Protein AF-A0A316D7C8-F1 (afdb_monomer_lite)

Secondary structure (DSSP, 8-state):
--HHHHHHHHHHHHHHHHHHHHHHHHHHHHHHHHHTTT-HHHHHHHHHHHHHHHHHHHHHHHHHHHHHHHHHHHHHT-

Organism: NCBI:txid378543

Radius of gyration: 17.59 Å; chains: 1; bounding box: 38×19×50 Å

Sequence (78 aa):
MNPRLALILALFAELGLLGWLYSRYHQLEQDILMVQGQNQLRYAELHADWLKLAGGIILVVMVAVGTGYALWKNWRKG

Foldseek 3Di:
DPVLVVLVVVLVVLVVVLVVLVVVLVVLVVVLVVCPPPDPVVNVVSVVVSVVSVVVNVVSVVVSVVSVVVSVVVVVVD

Structure (mmCIF, N/CA/C/O backbone):
data_AF-A0A316D7C8-F1
#
_entry.id   AF-A0A316D7C8-F1
#
loop_
_atom_site.group_PDB
_atom_site.id
_atom_site.type_symbol
_atom_site.label_atom_id
_atom_site.label_alt_id
_atom_site.label_comp_id
_atom_site.label_asym_id
_atom_site.label_entity_id
_atom_site.label_seq_id
_atom_site.pdbx_PDB_ins_code
_atom_site.Cartn_x
_atom_site.Cartn_y
_atom_site.Cartn_z
_atom_site.occupancy
_atom_site.B_iso_or_equiv
_atom_site.auth_seq_id
_atom_site.auth_comp_id
_atom_site.auth_asym_id
_atom_site.auth_atom_id
_atom_site.pdbx_PDB_model_num
ATOM 1 N N . MET A 1 1 ? 10.818 11.208 -23.535 1.00 60.09 1 MET A N 1
ATOM 2 C CA . MET A 1 1 ? 11.167 10.561 -22.247 1.00 60.09 1 MET A CA 1
ATOM 3 C C . MET A 1 1 ? 11.527 9.107 -22.531 1.00 60.09 1 MET A C 1
ATOM 5 O O . MET A 1 1 ? 10.817 8.495 -23.318 1.00 60.09 1 MET A O 1
ATOM 9 N N . ASN A 1 2 ? 12.625 8.563 -21.990 1.00 82.06 2 ASN A N 1
ATOM 10 C CA . ASN A 1 2 ? 12.977 7.156 -22.236 1.00 82.06 2 ASN A CA 1
ATOM 11 C C . ASN A 1 2 ? 11.889 6.258 -21.609 1.00 82.06 2 ASN A C 1
ATOM 13 O O . ASN A 1 2 ? 11.660 6.382 -20.402 1.00 82.06 2 ASN A O 1
ATOM 17 N N . PRO A 1 3 ? 11.217 5.373 -22.371 1.00 82.31 3 PRO A N 1
ATOM 18 C CA . PRO A 1 3 ? 10.122 4.547 -21.854 1.00 82.31 3 PRO A CA 1
ATOM 19 C C . PRO A 1 3 ? 10.542 3.674 -20.662 1.00 82.31 3 PRO A C 1
ATOM 21 O O . PRO A 1 3 ? 9.724 3.385 -19.795 1.00 82.31 3 PRO A O 1
ATOM 24 N N . ARG A 1 4 ? 11.829 3.313 -20.557 1.00 84.19 4 ARG A N 1
ATOM 25 C CA . ARG A 1 4 ? 12.371 2.593 -19.394 1.00 84.19 4 ARG A CA 1
ATOM 26 C C . ARG A 1 4 ? 12.380 3.451 -18.128 1.00 84.19 4 ARG A C 1
ATOM 28 O O . ARG A 1 4 ? 11.971 2.974 -17.080 1.00 84.19 4 ARG A O 1
ATOM 35 N N . LEU A 1 5 ? 12.795 4.717 -18.230 1.00 89.50 5 LEU A N 1
ATOM 36 C CA . LEU A 1 5 ? 12.787 5.645 -17.092 1.00 89.50 5 LEU A CA 1
ATOM 37 C C . LEU A 1 5 ? 11.359 5.923 -16.610 1.00 89.50 5 LEU A C 1
ATOM 39 O O . LEU A 1 5 ? 11.132 5.979 -15.408 1.00 89.50 5 LEU A O 1
ATOM 43 N N . ALA A 1 6 ? 10.398 6.032 -17.533 1.00 90.19 6 ALA A N 1
ATOM 44 C CA . ALA A 1 6 ? 8.988 6.195 -17.182 1.00 90.19 6 ALA A CA 1
ATOM 45 C C . ALA A 1 6 ? 8.452 4.998 -16.374 1.00 90.19 6 ALA A C 1
ATOM 47 O O . ALA A 1 6 ? 7.809 5.198 -15.350 1.00 90.19 6 ALA A O 1
ATOM 48 N N . LEU A 1 7 ? 8.767 3.766 -16.794 1.00 91.00 7 LEU A N 1
ATOM 49 C CA . LEU A 1 7 ? 8.362 2.546 -16.084 1.00 91.00 7 LEU A CA 1
ATOM 50 C C . LEU A 1 7 ? 9.045 2.396 -14.719 1.00 91.00 7 LEU A C 1
ATOM 52 O O . LEU A 1 7 ? 8.407 1.958 -13.771 1.00 91.00 7 LEU A O 1
ATOM 56 N N . ILE A 1 8 ? 10.320 2.780 -14.600 1.00 93.31 8 ILE A N 1
ATOM 57 C CA . ILE A 1 8 ? 11.026 2.780 -13.309 1.00 93.31 8 ILE A CA 1
ATOM 58 C C . ILE A 1 8 ? 10.358 3.766 -12.346 1.00 93.31 8 ILE A C 1
ATOM 60 O O . ILE A 1 8 ? 10.065 3.402 -11.212 1.00 93.31 8 ILE A O 1
ATOM 64 N N . LEU A 1 9 ? 10.087 4.995 -12.795 1.00 94.69 9 LEU A N 1
ATOM 65 C CA . LEU A 1 9 ? 9.415 6.005 -11.973 1.00 94.69 9 LEU A CA 1
ATOM 66 C C . LEU A 1 9 ? 8.000 5.570 -11.572 1.00 94.69 9 LEU A C 1
ATOM 68 O O . LEU A 1 9 ? 7.620 5.763 -10.421 1.00 94.69 9 LEU A O 1
ATOM 72 N N . ALA A 1 10 ? 7.252 4.949 -12.490 1.00 93.69 10 ALA A N 1
ATOM 73 C CA . ALA A 1 10 ? 5.941 4.378 -12.192 1.00 93.69 10 ALA A CA 1
ATOM 74 C C . ALA A 1 10 ? 6.036 3.302 -11.100 1.00 93.69 10 ALA A C 1
ATOM 76 O O . ALA A 1 10 ? 5.330 3.395 -10.100 1.00 93.69 10 ALA A O 1
ATOM 77 N N . LEU A 1 11 ? 6.980 2.363 -11.224 1.00 94.38 11 LEU A N 1
ATOM 78 C CA . LEU A 1 11 ? 7.187 1.311 -10.227 1.00 94.38 11 LEU A CA 1
ATOM 79 C C . LEU A 1 11 ? 7.584 1.881 -8.858 1.00 94.38 11 LEU A C 1
ATOM 81 O O . LEU A 1 11 ? 7.087 1.430 -7.830 1.00 94.38 11 LEU A O 1
ATOM 85 N N . PHE A 1 12 ? 8.442 2.905 -8.821 1.00 96.56 12 PHE A N 1
ATOM 86 C CA . PHE A 1 12 ? 8.780 3.598 -7.574 1.00 96.56 12 PHE A CA 1
ATOM 87 C C . PHE A 1 12 ? 7.562 4.272 -6.933 1.00 96.56 12 PHE A C 1
ATOM 89 O O . PHE A 1 12 ? 7.389 4.181 -5.718 1.00 96.56 12 PHE A O 1
ATOM 96 N N . ALA A 1 13 ? 6.710 4.925 -7.727 1.00 95.06 13 ALA A N 1
ATOM 97 C CA . ALA A 1 13 ? 5.485 5.543 -7.229 1.00 95.06 13 ALA A CA 1
ATOM 98 C C . ALA A 1 13 ? 4.493 4.496 -6.695 1.00 95.06 13 ALA A C 1
ATOM 100 O O . ALA A 1 13 ? 3.926 4.687 -5.621 1.00 95.06 13 ALA A O 1
ATOM 101 N N . GLU A 1 14 ? 4.327 3.372 -7.397 1.00 94.19 14 GLU A N 1
ATOM 102 C CA . GLU A 1 14 ? 3.482 2.247 -6.977 1.00 94.19 14 GLU A CA 1
ATOM 103 C C . GLU A 1 14 ? 3.974 1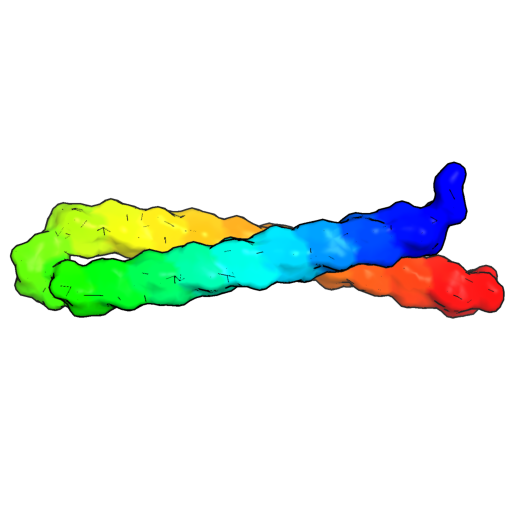.634 -5.658 1.00 94.19 14 GLU A C 1
ATOM 105 O O . GLU A 1 14 ? 3.176 1.418 -4.748 1.00 94.19 14 GLU A O 1
ATOM 110 N N . LEU A 1 15 ? 5.287 1.422 -5.507 1.00 95.06 15 LEU A N 1
ATOM 111 C CA . LEU A 1 15 ? 5.887 0.922 -4.264 1.00 95.06 15 LEU A CA 1
ATOM 112 C C . LEU A 1 15 ? 5.768 1.927 -3.110 1.00 95.06 15 LEU A C 1
ATOM 114 O O . LEU A 1 15 ? 5.495 1.532 -1.977 1.00 95.06 15 LEU A O 1
ATOM 118 N N . GLY A 1 16 ? 5.937 3.223 -3.384 1.00 97.12 16 GLY A N 1
ATOM 119 C CA . GLY A 1 16 ? 5.728 4.279 -2.392 1.00 97.12 16 GLY A CA 1
ATOM 120 C C . GLY A 1 16 ? 4.278 4.335 -1.907 1.00 97.12 16 GLY A C 1
ATOM 121 O O . GLY A 1 16 ? 4.026 4.374 -0.701 1.00 97.12 16 GLY A O 1
ATOM 122 N N . LEU A 1 17 ? 3.320 4.264 -2.836 1.00 96.31 17 LEU A N 1
ATOM 123 C CA . LEU A 1 17 ? 1.893 4.191 -2.524 1.00 96.31 17 LEU A CA 1
ATOM 124 C C . LEU A 1 17 ? 1.559 2.927 -1.725 1.00 96.31 17 LEU A C 1
ATOM 126 O O . LEU A 1 17 ? 0.810 3.002 -0.752 1.00 96.31 17 LEU A O 1
ATOM 130 N N . LEU A 1 18 ? 2.142 1.785 -2.096 1.00 96.50 18 LEU A N 1
ATOM 131 C CA . LEU A 1 18 ? 1.976 0.526 -1.375 1.00 96.50 18 LEU A CA 1
ATOM 132 C C . LEU A 1 18 ? 2.486 0.634 0.067 1.00 96.50 18 LEU A C 1
ATOM 134 O O . LEU A 1 18 ? 1.785 0.228 0.990 1.00 96.50 18 LEU A O 1
ATOM 138 N N . GLY A 1 19 ? 3.664 1.229 0.274 1.00 96.25 19 GLY A N 1
ATOM 139 C CA . GLY A 1 19 ? 4.214 1.471 1.609 1.00 96.25 19 GLY A CA 1
ATOM 140 C C . GLY A 1 19 ? 3.321 2.377 2.462 1.00 96.25 19 GLY A C 1
ATOM 141 O O . GLY A 1 19 ? 3.075 2.082 3.633 1.00 96.25 19 GLY A O 1
ATOM 142 N N . TRP A 1 20 ? 2.774 3.443 1.872 1.00 97.06 20 TRP A N 1
ATOM 143 C CA . TRP A 1 20 ? 1.826 4.324 2.557 1.00 97.06 20 TRP A CA 1
ATOM 144 C C . TRP A 1 20 ? 0.522 3.602 2.927 1.00 97.06 20 TRP A C 1
ATOM 146 O O . TRP A 1 20 ? 0.088 3.674 4.079 1.00 97.06 2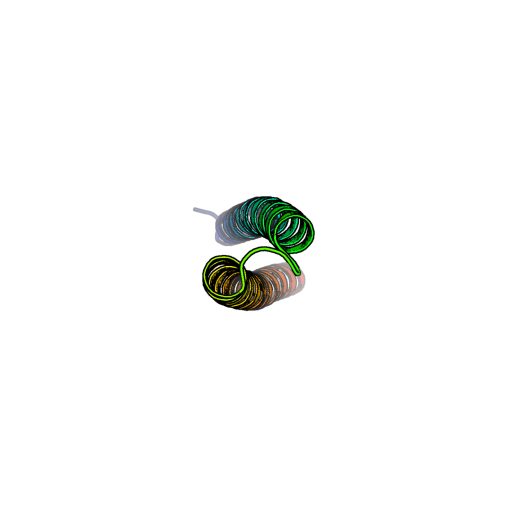0 TRP A O 1
ATOM 156 N N . LEU A 1 21 ? -0.074 2.860 1.987 1.00 96.19 21 LEU A N 1
ATOM 157 C CA . LEU A 1 21 ? -1.284 2.069 2.234 1.00 96.19 21 LEU A CA 1
ATOM 158 C C . LEU A 1 21 ? -1.059 1.033 3.335 1.00 96.19 21 LEU A C 1
ATOM 160 O O . LEU A 1 21 ? -1.900 0.896 4.220 1.00 96.19 21 LEU A O 1
ATOM 164 N N . TYR A 1 22 ? 0.085 0.349 3.315 1.00 95.56 22 TYR A N 1
ATOM 165 C CA . TYR A 1 22 ? 0.447 -0.642 4.323 1.00 95.56 22 TYR A CA 1
ATOM 166 C C . TYR A 1 22 ? 0.585 -0.019 5.719 1.00 95.56 22 TYR A C 1
ATOM 168 O O . TYR A 1 22 ? 0.073 -0.560 6.699 1.00 95.56 22 TYR A O 1
ATOM 176 N N . SER A 1 23 ? 1.203 1.163 5.817 1.00 96.50 23 SER A N 1
ATOM 177 C CA . SER A 1 23 ? 1.290 1.903 7.080 1.00 96.50 23 SER A CA 1
ATOM 178 C C . SER A 1 23 ? -0.096 2.264 7.629 1.00 96.50 23 SER A C 1
ATOM 180 O O . SER A 1 23 ? -0.364 2.050 8.812 1.00 96.50 23 SER A O 1
ATOM 182 N N . ARG A 1 24 ? -1.004 2.753 6.774 1.00 95.94 24 ARG A N 1
ATOM 183 C CA . ARG A 1 24 ? -2.386 3.084 7.167 1.00 95.94 24 ARG A CA 1
ATOM 184 C C . ARG A 1 24 ? -3.194 1.849 7.549 1.00 95.94 24 ARG A C 1
ATOM 186 O O . ARG A 1 24 ? -3.950 1.904 8.512 1.00 95.94 24 ARG A O 1
ATOM 193 N N . TYR A 1 25 ? -3.012 0.749 6.827 1.00 95.75 25 TYR A N 1
ATOM 194 C CA . TYR A 1 25 ? -3.650 -0.531 7.115 1.00 95.75 25 TYR A CA 1
ATOM 195 C C . TYR A 1 25 ? -3.289 -1.041 8.516 1.00 95.75 25 TYR A C 1
ATOM 197 O O . TYR A 1 25 ? -4.187 -1.361 9.291 1.00 95.75 25 TYR A O 1
ATOM 205 N N . HIS A 1 26 ? -2.002 -1.029 8.881 1.00 94.81 26 HIS A N 1
ATOM 206 C CA . HIS A 1 26 ? -1.570 -1.453 10.216 1.00 94.81 26 HIS A CA 1
ATOM 207 C C . HIS A 1 26 ? -2.040 -0.521 11.334 1.00 94.81 26 HIS A C 1
ATOM 209 O O . HIS A 1 26 ? -2.386 -0.995 12.412 1.00 94.81 26 HIS A O 1
ATOM 215 N N . GLN A 1 27 ? -2.082 0.793 11.097 1.00 95.25 27 GLN A N 1
ATOM 216 C CA . GLN A 1 27 ? -2.667 1.724 12.070 1.00 95.25 27 GLN A CA 1
ATOM 217 C C . GLN A 1 27 ? -4.133 1.375 12.343 1.00 95.25 27 GLN A C 1
ATOM 219 O O . GLN A 1 27 ? -4.546 1.276 13.494 1.00 95.25 27 GLN A O 1
ATOM 224 N N . LEU A 1 28 ? -4.904 1.114 11.286 1.00 94.62 28 LEU A N 1
ATOM 225 C CA . LEU A 1 28 ? -6.319 0.783 11.417 1.00 94.62 28 LEU A CA 1
ATOM 226 C C . LEU A 1 28 ? -6.544 -0.564 12.120 1.00 94.62 28 LEU A C 1
ATOM 228 O O . LEU A 1 28 ? -7.489 -0.716 12.886 1.00 94.62 28 LEU A O 1
ATOM 232 N N . GLU A 1 29 ? -5.664 -1.538 11.885 1.00 94.12 29 GLU A N 1
ATOM 233 C CA . GLU A 1 29 ? -5.670 -2.823 12.588 1.00 94.12 29 GLU A CA 1
ATOM 234 C C . GLU A 1 29 ? -5.467 -2.641 14.103 1.00 94.12 29 GLU A C 1
ATOM 236 O O . GLU A 1 29 ? -6.184 -3.250 14.898 1.00 94.12 29 GLU A O 1
ATOM 241 N N . GLN A 1 30 ? -4.563 -1.746 14.515 1.00 94.12 30 GLN A N 1
ATOM 242 C CA . GLN A 1 30 ? -4.378 -1.399 15.929 1.00 94.12 30 GLN A CA 1
ATOM 243 C C . GLN A 1 30 ? -5.614 -0.709 16.520 1.00 94.12 30 GLN A C 1
ATOM 245 O O . GLN A 1 30 ? -6.040 -1.058 17.623 1.00 94.12 30 GLN A O 1
ATOM 250 N N . ASP A 1 31 ? -6.226 0.218 15.782 1.00 92.75 31 ASP A N 1
ATOM 251 C CA . ASP A 1 31 ? -7.449 0.899 16.219 1.00 92.75 31 ASP A CA 1
ATOM 252 C C . ASP A 1 31 ? -8.614 -0.086 16.414 1.00 92.75 31 ASP A C 1
ATOM 254 O O . ASP A 1 31 ? -9.360 0.010 17.391 1.00 92.75 31 ASP A O 1
ATOM 258 N N . ILE A 1 32 ? -8.752 -1.072 15.520 1.00 91.88 32 ILE A N 1
ATOM 259 C CA . ILE A 1 32 ? -9.750 -2.145 15.640 1.00 91.88 32 ILE A CA 1
ATOM 260 C C . ILE A 1 32 ? -9.529 -2.939 16.928 1.00 91.88 32 ILE A C 1
ATOM 262 O O . ILE A 1 32 ? -10.489 -3.164 17.670 1.00 91.88 32 ILE A O 1
ATOM 266 N N . LEU A 1 33 ? -8.285 -3.339 17.210 1.00 92.50 33 LEU A N 1
ATOM 267 C CA . LEU A 1 33 ? -7.939 -4.109 18.408 1.00 92.50 33 LEU A CA 1
ATOM 268 C C . LEU A 1 33 ? -8.278 -3.351 19.698 1.00 92.50 33 LEU A C 1
ATOM 270 O O . LEU A 1 33 ? -8.745 -3.964 20.655 1.00 92.50 33 LEU A O 1
ATOM 274 N N . MET A 1 34 ? -8.104 -2.025 19.724 1.00 90.62 34 MET A N 1
ATOM 275 C CA . MET A 1 34 ? -8.435 -1.204 20.897 1.00 90.62 34 MET A CA 1
ATOM 276 C C . MET A 1 34 ? -9.941 -1.098 21.169 1.00 90.62 34 MET A C 1
ATOM 278 O O . MET A 1 34 ? -10.346 -0.888 22.311 1.00 90.62 34 MET A O 1
ATOM 282 N N . VAL A 1 35 ? -10.778 -1.235 20.139 1.00 90.62 35 VAL A N 1
ATOM 283 C CA . VAL A 1 35 ? -12.239 -1.071 20.245 1.00 90.62 35 VAL A CA 1
ATOM 284 C C . VAL A 1 35 ? -12.976 -2.418 20.289 1.00 90.62 35 VAL A C 1
ATOM 286 O O . VAL A 1 35 ? -14.167 -2.486 20.624 1.00 90.62 35 VAL A O 1
ATOM 289 N N . GLN A 1 36 ? -12.274 -3.513 19.991 1.00 85.50 36 GLN A N 1
ATOM 290 C CA . GLN A 1 36 ? -12.824 -4.861 19.970 1.00 85.50 36 GLN A CA 1
ATOM 291 C C . GLN A 1 36 ? -13.414 -5.240 21.340 1.00 85.50 36 GLN A C 1
ATOM 293 O O . GLN A 1 36 ? -12.730 -5.278 22.357 1.00 85.50 36 GLN A O 1
ATOM 298 N N . GLY A 1 37 ? -14.719 -5.522 21.361 1.00 81.06 37 GLY A N 1
ATOM 299 C CA . GLY A 1 37 ? -15.448 -5.927 22.569 1.00 81.06 37 GLY A CA 1
ATOM 300 C C . GLY A 1 37 ? -16.051 -4.788 23.399 1.00 81.06 37 GLY A C 1
ATOM 301 O O . GLY A 1 37 ? -16.868 -5.071 24.269 1.00 81.06 37 GLY A O 1
ATOM 302 N N . GLN A 1 38 ? -15.730 -3.520 23.115 1.00 84.50 38 GLN A N 1
ATOM 303 C CA . GLN A 1 38 ? -16.303 -2.368 23.832 1.00 84.50 38 GLN A CA 1
ATOM 304 C C . GLN A 1 38 ? -17.395 -1.645 23.035 1.00 84.50 38 GLN A C 1
ATOM 306 O O . GLN A 1 38 ? -18.407 -1.241 23.603 1.00 84.50 38 GLN A O 1
ATOM 311 N N . ASN A 1 39 ? -17.215 -1.482 21.720 1.00 87.06 39 ASN A N 1
ATOM 312 C CA . ASN A 1 39 ? -18.153 -0.732 20.882 1.00 87.06 39 ASN A CA 1
ATOM 313 C C . ASN A 1 39 ? -18.341 -1.410 19.517 1.00 87.06 39 ASN A C 1
ATOM 315 O O . ASN A 1 39 ? -17.533 -1.243 18.605 1.00 87.06 39 ASN A O 1
ATOM 319 N N . GLN A 1 40 ? -19.428 -2.176 19.377 1.00 88.00 40 GLN A N 1
ATOM 320 C CA . GLN A 1 40 ? -19.693 -2.978 18.176 1.00 88.00 40 GLN A CA 1
ATOM 321 C C . GLN A 1 40 ? -19.941 -2.137 16.917 1.00 88.00 40 GLN A C 1
ATOM 323 O O . GLN A 1 40 ? -19.496 -2.523 15.838 1.00 88.00 40 GLN A O 1
ATOM 328 N N . LEU A 1 41 ? -20.603 -0.982 17.046 1.00 89.94 41 LEU A N 1
ATOM 329 C CA . LEU A 1 41 ? -20.839 -0.072 15.918 1.00 89.94 41 LEU A CA 1
ATOM 330 C C . LEU A 1 41 ? -19.517 0.490 15.395 1.00 89.94 41 LEU A C 1
ATOM 332 O O . LEU A 1 41 ? -19.223 0.383 14.206 1.00 89.94 41 LEU A O 1
ATOM 336 N N . ARG A 1 42 ? -18.677 1.007 16.299 1.00 90.12 42 ARG A N 1
ATOM 337 C CA . ARG A 1 42 ? -17.367 1.551 15.926 1.00 90.12 42 ARG A CA 1
ATOM 338 C C . ARG A 1 42 ? -16.430 0.479 15.367 1.00 90.12 42 ARG A C 1
ATOM 340 O O . ARG A 1 42 ? -15.692 0.749 14.424 1.00 90.12 42 ARG A O 1
ATOM 347 N N . TYR A 1 43 ? -16.476 -0.732 15.919 1.00 92.12 43 TYR A N 1
ATOM 348 C CA . TYR A 1 43 ? -15.738 -1.877 15.389 1.00 92.12 43 TYR A CA 1
ATOM 349 C C . TYR A 1 43 ? -16.138 -2.187 13.940 1.00 92.12 43 TYR A C 1
ATOM 351 O O . TYR A 1 43 ? -15.263 -2.336 13.092 1.00 92.12 43 TYR A O 1
ATOM 359 N N . ALA A 1 44 ? -17.440 -2.234 13.633 1.00 91.25 44 ALA A N 1
ATOM 360 C CA . ALA A 1 44 ? -17.925 -2.530 12.286 1.00 91.25 44 ALA A CA 1
ATOM 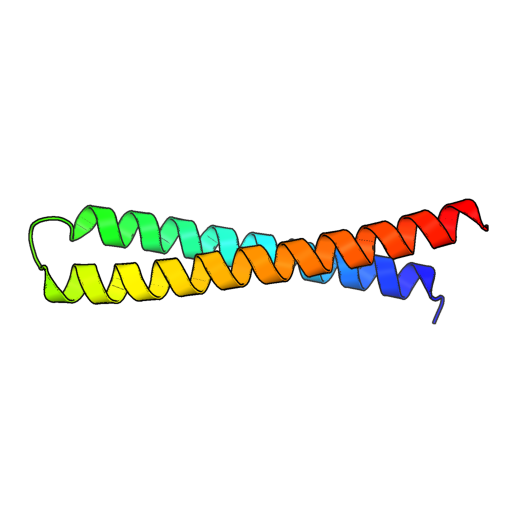361 C C . ALA A 1 44 ? -17.494 -1.472 11.252 1.00 91.25 44 ALA A C 1
ATOM 363 O O . ALA A 1 44 ? -17.084 -1.833 10.149 1.00 91.25 44 ALA A O 1
ATOM 364 N N . GLU A 1 45 ? -17.534 -0.184 11.613 1.00 94.38 45 GLU A N 1
ATOM 365 C CA . GLU A 1 45 ? -17.040 0.911 10.762 1.00 94.38 45 GLU A CA 1
ATOM 366 C C . GLU A 1 45 ? -15.553 0.749 10.432 1.00 94.38 45 GLU A C 1
ATOM 368 O O . GLU A 1 45 ? -15.169 0.742 9.261 1.00 94.38 45 GLU A O 1
ATOM 373 N N . LEU A 1 46 ? -14.721 0.564 11.462 1.00 93.44 46 LEU A N 1
ATOM 374 C CA . LEU A 1 46 ? -13.281 0.390 11.288 1.00 93.44 46 LEU A CA 1
ATOM 37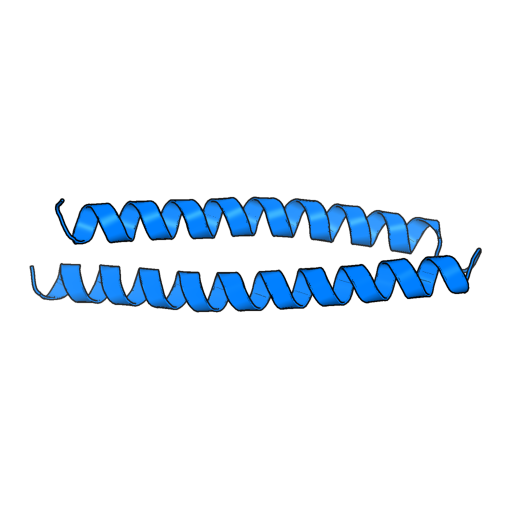5 C C . LEU A 1 46 ? -12.969 -0.871 10.474 1.00 93.44 46 LEU A C 1
ATOM 377 O O . LEU A 1 46 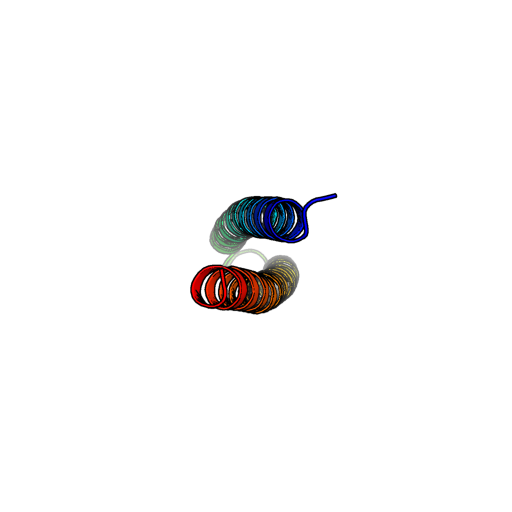? -12.103 -0.847 9.605 1.00 93.44 46 LEU A O 1
ATOM 381 N N . HIS A 1 47 ? -13.703 -1.962 10.691 1.00 94.25 47 HIS A N 1
ATOM 382 C CA . HIS A 1 47 ? -13.511 -3.196 9.935 1.00 94.25 47 HIS A CA 1
ATOM 383 C C . HIS A 1 47 ? -13.870 -3.036 8.447 1.00 94.25 47 HIS A C 1
ATOM 385 O O . HIS A 1 47 ? -13.173 -3.559 7.576 1.00 94.25 47 HIS A O 1
ATOM 391 N N . ALA A 1 48 ? -14.914 -2.262 8.129 1.00 94.56 48 ALA A N 1
ATOM 392 C CA . ALA A 1 48 ? -15.254 -1.930 6.748 1.00 94.56 48 ALA A CA 1
ATOM 393 C C . ALA A 1 48 ? -14.159 -1.086 6.072 1.00 94.56 48 ALA A C 1
ATOM 395 O O . ALA A 1 48 ? -13.827 -1.321 4.908 1.00 94.56 48 ALA A O 1
ATOM 396 N N . ASP A 1 49 ? -13.569 -0.129 6.787 1.00 95.19 49 ASP A N 1
ATOM 397 C CA . ASP A 1 49 ? -12.464 0.683 6.267 1.00 95.19 49 ASP A CA 1
ATOM 398 C C . ASP 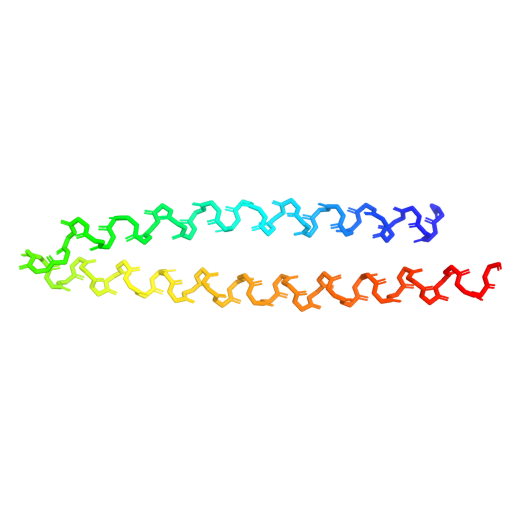A 1 49 ? -11.170 -0.126 6.101 1.00 95.19 49 ASP A C 1
ATOM 400 O O . ASP A 1 49 ? -10.449 0.053 5.116 1.00 95.19 49 ASP A O 1
ATOM 404 N N . TRP A 1 50 ? -10.921 -1.091 6.987 1.00 95.12 50 TRP A N 1
ATOM 405 C CA . TRP A 1 50 ? -9.819 -2.045 6.866 1.00 95.12 50 TRP A CA 1
ATOM 406 C C . TRP A 1 50 ? -9.953 -2.907 5.606 1.00 95.12 50 TRP A C 1
ATOM 408 O O . TRP A 1 50 ? -8.993 -3.030 4.844 1.00 95.12 50 TRP A O 1
ATOM 418 N N . LEU A 1 51 ? -11.157 -3.416 5.314 1.00 95.56 51 LEU A N 1
ATOM 419 C CA . LEU A 1 51 ? -11.433 -4.164 4.080 1.00 95.56 51 LEU A CA 1
ATOM 420 C C . LEU A 1 51 ? -11.208 -3.315 2.820 1.00 95.56 51 LEU A C 1
ATOM 422 O O . LEU A 1 51 ? -10.640 -3.805 1.841 1.00 95.56 51 LEU A O 1
ATOM 426 N N . LYS A 1 52 ? -11.606 -2.034 2.831 1.00 94.88 52 LYS A N 1
ATOM 427 C CA . LYS A 1 52 ? -11.344 -1.114 1.707 1.00 94.88 52 LYS A CA 1
ATOM 428 C C . LYS A 1 52 ? -9.844 -0.904 1.495 1.00 94.88 52 LYS A C 1
ATOM 430 O O . LYS A 1 52 ? -9.386 -0.936 0.353 1.00 94.88 52 LYS A O 1
ATOM 435 N N . LEU A 1 53 ? -9.079 -0.719 2.574 1.00 95.44 53 LEU A N 1
ATOM 436 C CA . LEU A 1 53 ? -7.620 -0.586 2.504 1.00 95.44 53 LEU A CA 1
ATOM 437 C C . LEU A 1 53 ? -6.963 -1.865 1.974 1.00 95.44 53 LEU A C 1
ATOM 439 O O . LEU A 1 53 ? -6.120 -1.776 1.083 1.00 95.44 53 LEU A O 1
ATOM 443 N N . ALA A 1 54 ? -7.389 -3.041 2.444 1.00 95.12 54 ALA A N 1
ATOM 444 C CA . ALA A 1 54 ? -6.911 -4.330 1.942 1.00 95.12 54 ALA A CA 1
ATOM 445 C C . ALA A 1 54 ? -7.160 -4.481 0.430 1.00 95.12 54 ALA A C 1
ATOM 447 O O . ALA A 1 54 ? -6.254 -4.849 -0.322 1.00 95.12 54 ALA A O 1
ATOM 448 N N . GLY A 1 55 ? -8.364 -4.130 -0.034 1.00 95.94 55 GLY A N 1
ATOM 449 C CA . GLY A 1 55 ? -8.701 -4.119 -1.460 1.00 95.94 55 GLY A CA 1
ATOM 450 C C . GLY A 1 55 ? -7.829 -3.152 -2.269 1.00 95.94 55 GLY A C 1
ATOM 451 O O . GLY A 1 55 ? -7.340 -3.511 -3.341 1.00 95.94 55 GLY A O 1
ATOM 452 N N . GLY A 1 56 ? -7.572 -1.954 -1.734 1.00 94.69 56 GLY A N 1
ATOM 453 C CA . GLY A 1 56 ? -6.664 -0.975 -2.337 1.00 94.69 56 GLY A CA 1
ATOM 454 C C . GLY A 1 56 ? -5.227 -1.491 -2.460 1.00 94.69 56 GLY A C 1
ATOM 455 O O . GLY A 1 56 ? -4.619 -1.353 -3.520 1.00 94.69 56 GLY A O 1
ATOM 456 N N . ILE A 1 57 ? -4.707 -2.145 -1.416 1.00 96.62 57 ILE A N 1
ATOM 457 C CA . ILE A 1 57 ? -3.379 -2.781 -1.418 1.00 96.62 57 ILE A CA 1
ATOM 458 C C . ILE A 1 57 ? -3.290 -3.830 -2.528 1.00 96.62 57 ILE A C 1
ATOM 460 O O . ILE A 1 57 ? -2.360 -3.783 -3.331 1.00 96.62 57 ILE A O 1
ATOM 464 N N . ILE A 1 58 ? -4.266 -4.739 -2.622 1.00 96.81 58 ILE A N 1
ATOM 465 C CA . ILE A 1 58 ? -4.289 -5.786 -3.656 1.00 96.81 58 ILE A CA 1
ATOM 466 C C . ILE A 1 58 ? -4.259 -5.169 -5.059 1.00 96.81 58 ILE A C 1
ATOM 468 O O . ILE A 1 58 ? -3.499 -5.617 -5.919 1.00 96.81 58 ILE A O 1
ATOM 472 N N . LEU A 1 59 ? -5.046 -4.115 -5.289 1.00 96.62 59 LEU A N 1
ATOM 473 C CA . LEU A 1 59 ? -5.102 -3.441 -6.583 1.00 96.62 59 LEU A CA 1
ATOM 474 C C . LEU A 1 59 ? -3.762 -2.791 -6.950 1.00 96.62 59 LEU A C 1
ATOM 476 O O . LEU A 1 59 ? -3.281 -2.986 -8.066 1.00 96.62 59 LEU A O 1
ATOM 480 N N . VAL A 1 60 ? -3.121 -2.090 -6.011 1.00 96.44 60 VAL A N 1
ATOM 481 C CA . VAL A 1 60 ? -1.792 -1.493 -6.230 1.00 96.44 60 VAL A CA 1
ATOM 482 C C . VAL A 1 60 ? -0.730 -2.567 -6.473 1.00 96.44 60 VAL A C 1
ATOM 484 O O . VAL A 1 60 ? 0.089 -2.407 -7.374 1.00 96.44 60 VAL A O 1
ATOM 487 N N . VAL A 1 61 ? -0.767 -3.690 -5.748 1.00 96.62 61 VAL A N 1
ATOM 488 C CA . VAL A 1 61 ? 0.152 -4.820 -5.972 1.00 96.62 61 VAL A CA 1
ATOM 489 C C . VAL A 1 61 ? -0.000 -5.388 -7.383 1.00 96.62 61 VAL A C 1
ATOM 491 O O . VAL A 1 61 ? 1.005 -5.607 -8.057 1.00 96.62 61 VAL A O 1
ATOM 494 N N . MET A 1 62 ? -1.230 -5.598 -7.863 1.00 97.12 62 MET A N 1
ATOM 495 C CA . MET A 1 62 ? -1.462 -6.096 -9.226 1.00 97.12 62 MET A CA 1
ATOM 496 C C . MET A 1 62 ? -0.881 -5.154 -10.286 1.00 97.12 62 MET A C 1
ATOM 498 O O . MET A 1 62 ? -0.244 -5.614 -11.237 1.00 97.12 62 MET A O 1
ATOM 502 N N . VAL A 1 63 ? -1.060 -3.843 -10.103 1.00 95.88 63 VAL A N 1
ATOM 503 C CA . VAL A 1 63 ? -0.490 -2.824 -10.994 1.00 95.88 63 VAL A CA 1
ATOM 504 C C . VAL A 1 63 ? 1.043 -2.857 -10.938 1.00 95.88 63 VAL A C 1
ATOM 506 O O . VAL A 1 63 ? 1.674 -2.965 -11.988 1.00 95.88 63 VAL A O 1
ATOM 509 N N . ALA A 1 64 ? 1.635 -2.902 -9.740 1.00 94.75 64 ALA A N 1
ATOM 510 C CA . ALA A 1 64 ? 3.086 -2.966 -9.546 1.00 94.75 64 ALA A CA 1
ATOM 511 C C . ALA A 1 64 ? 3.737 -4.190 -10.200 1.00 94.75 64 ALA A C 1
ATOM 513 O O . ALA A 1 64 ? 4.783 -4.089 -10.849 1.00 94.75 64 ALA A O 1
ATOM 514 N N . VAL A 1 65 ? 3.096 -5.356 -10.093 1.00 96.50 65 VAL A N 1
ATOM 515 C CA . VAL A 1 65 ? 3.542 -6.580 -10.773 1.00 96.50 65 VAL A CA 1
ATOM 516 C C . VAL A 1 65 ? 3.493 -6.406 -12.294 1.00 96.50 65 VAL A C 1
ATOM 518 O O . VAL A 1 65 ? 4.437 -6.797 -12.988 1.00 96.50 65 VAL A O 1
ATOM 521 N N . GLY A 1 66 ? 2.435 -5.785 -12.824 1.00 95.50 66 GLY A N 1
ATOM 522 C CA . GLY A 1 66 ? 2.305 -5.481 -14.251 1.00 95.50 66 GLY A CA 1
ATOM 523 C C . GLY A 1 66 ? 3.402 -4.542 -14.762 1.00 95.50 66 GLY A C 1
ATOM 524 O O . GLY A 1 66 ? 4.062 -4.844 -15.764 1.00 95.50 66 GLY A O 1
ATOM 525 N N . THR A 1 67 ? 3.650 -3.445 -14.047 1.00 94.06 67 THR A N 1
ATOM 526 C CA . THR A 1 67 ? 4.706 -2.473 -14.361 1.00 94.06 67 THR A CA 1
ATOM 527 C C . THR A 1 67 ? 6.093 -3.121 -14.295 1.00 94.06 67 THR A C 1
ATOM 529 O O . THR A 1 67 ? 6.895 -2.966 -15.224 1.00 94.06 67 THR A O 1
ATOM 532 N N . GLY A 1 68 ? 6.359 -3.938 -13.271 1.00 93.69 68 GLY A N 1
ATOM 533 C CA . GLY A 1 68 ? 7.598 -4.710 -13.143 1.00 93.69 68 GLY A CA 1
ATOM 534 C C . GLY A 1 68 ? 7.810 -5.705 -14.290 1.00 93.69 68 GLY A C 1
ATOM 535 O O . GLY A 1 68 ? 8.903 -5.783 -14.860 1.00 93.69 68 GLY A O 1
ATOM 536 N N . TYR A 1 69 ? 6.761 -6.420 -14.706 1.00 95.00 69 TYR A N 1
ATOM 537 C CA . TYR A 1 69 ? 6.825 -7.333 -15.850 1.00 95.00 69 TYR A CA 1
ATOM 538 C C . TYR A 1 69 ? 7.120 -6.597 -17.167 1.00 95.00 69 TYR A C 1
ATOM 540 O O . TYR A 1 69 ? 7.960 -7.044 -17.958 1.00 95.00 69 TYR A O 1
ATOM 548 N N . ALA A 1 70 ? 6.471 -5.451 -17.404 1.00 92.31 70 ALA A N 1
ATOM 549 C CA . ALA A 1 70 ? 6.718 -4.621 -18.582 1.00 92.31 70 ALA A CA 1
ATOM 550 C C . ALA A 1 70 ? 8.167 -4.111 -18.622 1.00 92.31 70 ALA A C 1
ATOM 552 O O . ALA A 1 70 ? 8.815 -4.160 -19.674 1.00 92.31 70 ALA A O 1
ATOM 553 N N . LEU A 1 71 ? 8.697 -3.683 -17.473 1.00 92.69 71 LEU A N 1
ATOM 554 C CA . LEU A 1 71 ? 10.088 -3.264 -17.331 1.00 92.69 71 LEU A CA 1
ATOM 555 C C . LEU A 1 71 ? 11.052 -4.411 -17.674 1.00 92.69 71 LEU A C 1
ATOM 557 O O . LEU A 1 71 ? 11.936 -4.243 -18.517 1.00 92.69 71 LEU A O 1
ATOM 561 N N . TRP A 1 72 ? 10.836 -5.597 -17.098 1.00 92.56 72 TRP A N 1
ATOM 562 C CA . TRP A 1 72 ? 11.666 -6.778 -17.349 1.00 92.56 72 TRP A CA 1
ATOM 563 C C . TRP A 1 72 ? 11.661 -7.206 -18.822 1.00 92.56 72 TRP A C 1
ATOM 565 O O . TRP A 1 72 ? 12.713 -7.478 -19.409 1.00 92.56 72 TRP A O 1
ATOM 575 N N . LYS A 1 73 ? 10.486 -7.210 -19.461 1.00 92.31 73 LYS A N 1
ATOM 576 C CA . LYS A 1 73 ? 10.345 -7.514 -20.893 1.00 92.31 73 LYS A CA 1
ATOM 577 C C . LYS A 1 73 ? 11.109 -6.513 -21.768 1.00 92.31 73 LYS A C 1
ATOM 579 O O . LYS A 1 73 ? 11.727 -6.922 -22.750 1.00 92.31 73 LYS A O 1
ATOM 584 N N . ASN A 1 74 ? 11.090 -5.227 -21.417 1.00 86.75 74 ASN A N 1
ATOM 585 C CA . ASN A 1 74 ? 11.805 -4.171 -22.143 1.00 86.75 74 ASN A CA 1
ATOM 586 C C . ASN A 1 74 ? 13.326 -4.213 -21.947 1.00 86.75 74 ASN A C 1
ATOM 588 O O . ASN A 1 74 ? 14.059 -3.696 -22.795 1.00 86.75 74 ASN A O 1
ATOM 592 N N . TRP A 1 75 ? 13.802 -4.821 -20.858 1.00 85.56 75 TRP A N 1
ATOM 593 C CA . TRP A 1 75 ? 15.221 -5.107 -20.656 1.00 85.56 75 TRP A CA 1
ATOM 594 C C . TRP A 1 75 ? 15.704 -6.297 -21.478 1.00 85.56 75 TRP A C 1
ATOM 596 O O . TRP A 1 75 ? 16.751 -6.193 -22.099 1.00 85.56 75 TRP A O 1
ATOM 606 N N . ARG A 1 76 ? 14.932 -7.388 -21.572 1.00 82.94 76 ARG A N 1
ATOM 607 C CA . ARG A 1 76 ? 15.335 -8.568 -22.368 1.00 82.94 76 ARG A CA 1
ATOM 608 C C . ARG A 1 76 ? 15.343 -8.353 -23.885 1.00 82.94 76 ARG A C 1
ATOM 610 O O . ARG A 1 76 ? 15.910 -9.164 -24.603 1.00 82.94 76 ARG A O 1
ATOM 617 N N . LYS A 1 77 ? 14.681 -7.302 -24.373 1.00 73.50 77 LYS A N 1
ATOM 618 C CA . LYS A 1 77 ? 14.690 -6.894 -25.790 1.00 73.50 77 LYS A CA 1
ATOM 619 C C . LYS A 1 77 ? 15.766 -5.849 -26.117 1.00 73.50 77 LYS A C 1
ATOM 621 O O . LYS A 1 77 ? 15.829 -5.405 -27.260 1.00 73.50 77 LYS A O 1
ATOM 626 N N . GLY A 1 78 ? 16.477 -5.377 -25.094 1.00 58.12 78 GLY A N 1
ATOM 627 C CA . GLY A 1 78 ? 17.477 -4.319 -25.167 1.00 58.12 78 GLY A CA 1
ATOM 628 C C . GLY A 1 78 ? 18.873 -4.818 -25.443 1.00 58.12 78 GLY A C 1
ATOM 629 O O . GLY A 1 78 ? 19.123 -6.017 -25.210 1.00 58.12 78 GLY A O 1
#

pLDDT: mean 91.81, std 6.97, range [58.12, 97.12]